Protein AF-A0A353M0X9-F1 (afdb_monomer)

Foldseek 3Di:
DVVVVVVVVVVVVVVVVVCVVVVVPPPPDDDPPVPDDPVRVVVVPPDDDDPPQAQPADDVPHDDPPDDSLCRRCVSPDHPDDPVD

Mean predicted aligned error: 12.7 Å

Structure (mmCIF, N/CA/C/O backbone):
data_AF-A0A353M0X9-F1
#
_entry.id   AF-A0A353M0X9-F1
#
loop_
_atom_site.group_PDB
_atom_site.id
_atom_site.type_symbol
_atom_site.label_atom_id
_atom_site.label_alt_id
_atom_site.label_comp_id
_atom_site.label_asym_id
_atom_site.label_entity_id
_atom_site.label_seq_id
_atom_site.pdbx_PDB_ins_code
_atom_site.Cartn_x
_atom_site.Cartn_y
_atom_site.Cartn_z
_atom_site.occupancy
_atom_site.B_iso_or_equiv
_atom_site.auth_seq_id
_atom_site.auth_comp_id
_atom_site.auth_asym_id
_atom_site.auth_atom_id
_atom_site.pdbx_PDB_model_num
ATOM 1 N N . MET A 1 1 ? -18.054 -34.996 57.542 1.00 65.56 1 MET A N 1
ATOM 2 C CA . MET A 1 1 ? -18.944 -34.091 56.773 1.00 65.56 1 MET A CA 1
ATOM 3 C C . MET A 1 1 ? -18.242 -32.779 56.437 1.00 65.56 1 MET A C 1
ATOM 5 O O . MET A 1 1 ? -18.206 -32.430 55.267 1.00 65.56 1 MET A O 1
ATOM 9 N N . GLN A 1 2 ? -17.589 -32.127 57.408 1.00 73.00 2 GLN A N 1
ATOM 10 C CA . GLN A 1 2 ? -16.793 -30.911 57.183 1.00 73.00 2 GLN A CA 1
ATOM 11 C C . GLN A 1 2 ? -15.703 -31.053 56.110 1.00 73.00 2 GLN A C 1
ATOM 13 O O . GLN A 1 2 ? -15.674 -30.246 55.198 1.00 73.00 2 GLN A O 1
ATOM 18 N N . THR A 1 3 ? -14.883 -32.109 56.128 1.00 76.56 3 THR A N 1
ATOM 19 C CA . THR A 1 3 ? -13.782 -32.289 55.155 1.00 76.56 3 THR A CA 1
ATOM 20 C C . THR A 1 3 ? -14.238 -32.362 53.695 1.00 76.56 3 THR A C 1
ATOM 22 O O . THR A 1 3 ? -13.566 -31.840 52.812 1.00 76.56 3 THR A O 1
ATOM 25 N N . LYS A 1 4 ? -15.407 -32.960 53.433 1.00 75.56 4 LYS A N 1
ATOM 26 C CA . LYS A 1 4 ? -16.003 -33.023 52.089 1.00 75.56 4 LYS A CA 1
ATOM 27 C C . LYS A 1 4 ? -16.499 -31.652 51.626 1.00 75.56 4 LYS A C 1
ATOM 29 O O . LYS A 1 4 ? -16.324 -31.309 50.466 1.00 75.56 4 LYS A O 1
ATOM 34 N N . ILE A 1 5 ? -17.077 -30.872 52.542 1.00 82.56 5 ILE A N 1
ATOM 35 C CA . ILE A 1 5 ? -17.538 -29.502 52.277 1.00 82.56 5 ILE A CA 1
ATOM 36 C C . ILE A 1 5 ? -16.333 -28.587 52.028 1.00 82.56 5 ILE A C 1
ATOM 38 O O . ILE A 1 5 ? -16.337 -27.829 51.066 1.00 82.56 5 ILE A O 1
ATOM 42 N N . THR A 1 6 ? -15.272 -28.707 52.828 1.00 83.00 6 THR A N 1
ATOM 43 C CA . THR A 1 6 ? -14.029 -27.947 52.641 1.00 83.00 6 THR A CA 1
ATOM 44 C C . THR A 1 6 ? -13.376 -28.258 51.296 1.00 83.00 6 THR A C 1
ATOM 46 O O . THR A 1 6 ? -12.973 -27.336 50.597 1.00 83.00 6 THR A O 1
ATOM 49 N N . LEU A 1 7 ? -13.325 -29.533 50.893 1.00 83.62 7 LEU A N 1
ATOM 50 C CA . LEU A 1 7 ? -12.772 -29.930 49.597 1.00 83.62 7 LEU A CA 1
ATOM 51 C C . LEU A 1 7 ? -13.611 -29.393 48.429 1.00 83.62 7 LEU A C 1
ATOM 53 O O . LEU A 1 7 ? -13.058 -28.878 47.463 1.00 83.62 7 LEU A O 1
ATOM 57 N N . LEU A 1 8 ? -14.942 -29.450 48.543 1.00 84.06 8 LEU A N 1
ATOM 58 C CA . LEU A 1 8 ? -15.857 -28.919 47.532 1.00 84.06 8 LEU A CA 1
ATOM 59 C C . LEU A 1 8 ? -15.685 -27.402 47.358 1.00 84.06 8 LEU A C 1
ATOM 61 O O . LEU A 1 8 ? -15.586 -26.919 46.234 1.00 84.06 8 LEU A O 1
ATOM 65 N N . LEU A 1 9 ? -15.591 -26.659 48.465 1.00 85.50 9 LEU A N 1
ATOM 66 C CA . LEU A 1 9 ? -15.363 -25.211 48.447 1.00 85.50 9 LEU A CA 1
ATOM 67 C C . LEU A 1 9 ? -14.005 -24.855 47.830 1.00 8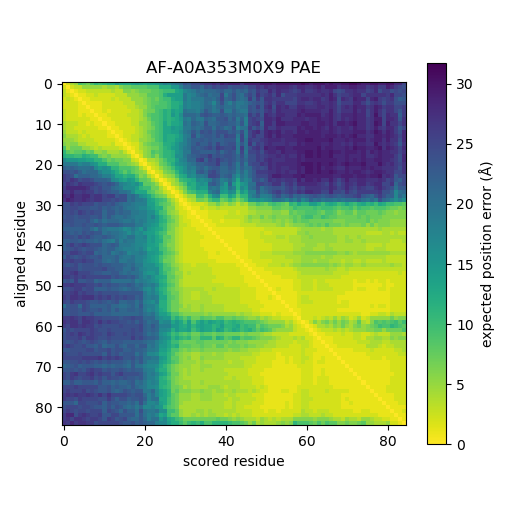5.50 9 LEU A C 1
ATOM 69 O O . LEU A 1 9 ? -13.915 -23.893 47.070 1.00 85.50 9 LEU A O 1
ATOM 73 N N . LEU A 1 10 ? -12.968 -25.653 48.096 1.00 85.81 10 LEU A N 1
ATOM 74 C CA . LEU A 1 10 ? -11.639 -25.459 47.518 1.00 85.81 10 LEU A CA 1
ATOM 75 C C . LEU A 1 10 ? -11.637 -25.715 46.000 1.00 85.81 10 LEU A C 1
ATOM 77 O O . LEU A 1 10 ? -11.052 -24.940 45.248 1.00 85.81 10 LEU A O 1
ATOM 81 N N . CYS A 1 11 ? -12.347 -26.746 45.534 1.00 82.25 11 CYS A N 1
ATOM 82 C CA . CYS A 1 11 ? -12.526 -27.018 44.106 1.00 82.25 11 CYS A CA 1
ATOM 83 C C . CYS A 1 11 ? -13.304 -25.904 43.393 1.00 82.25 11 CYS A C 1
ATOM 85 O O . CYS A 1 11 ? -12.909 -25.492 42.305 1.00 82.25 11 CYS A O 1
ATOM 87 N N . VAL A 1 12 ? -14.372 -25.380 44.002 1.00 82.81 12 VAL A N 1
ATOM 88 C CA . VAL A 1 12 ? -15.134 -24.250 43.442 1.00 82.81 12 VAL A CA 1
ATOM 89 C C . VAL A 1 12 ? -14.266 -22.993 43.368 1.00 82.81 12 VAL A C 1
ATOM 91 O O . VAL A 1 12 ? -14.265 -22.313 42.346 1.00 82.81 12 VAL 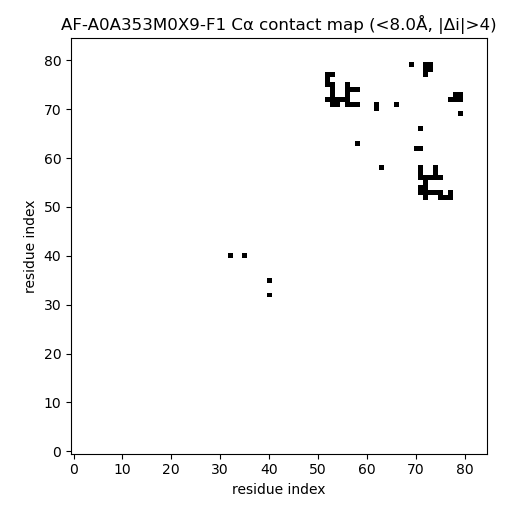A O 1
ATOM 94 N N . PHE A 1 13 ? -13.470 -22.713 44.403 1.00 81.00 13 PHE A N 1
ATOM 95 C CA . PHE A 1 13 ? -12.548 -21.577 44.407 1.00 81.00 13 PHE A CA 1
ATOM 96 C C . PHE A 1 13 ? -11.483 -21.689 43.303 1.00 81.00 13 PHE A C 1
ATOM 98 O O . PHE A 1 13 ? -11.219 -20.714 42.600 1.00 81.00 13 PHE A O 1
ATOM 105 N N . LEU A 1 14 ? -10.924 -22.887 43.091 1.00 78.31 14 LEU A N 1
ATOM 106 C CA . LEU A 1 14 ? -9.960 -23.152 42.017 1.00 78.31 14 LEU A CA 1
ATOM 107 C C . LEU A 1 14 ? -10.582 -23.016 40.617 1.00 78.31 14 LEU A C 1
ATOM 109 O O . LEU A 1 14 ? -9.943 -22.466 39.723 1.00 78.31 14 LEU A O 1
ATOM 113 N N . LEU A 1 15 ? -11.832 -23.453 40.429 1.00 74.00 15 LEU A N 1
ATOM 114 C CA . LEU A 1 15 ? -12.557 -23.300 39.160 1.00 74.00 15 LEU A CA 1
ATOM 115 C C . LEU A 1 15 ? -12.841 -21.827 38.829 1.00 74.00 15 LEU A C 1
ATOM 117 O O . LEU A 1 15 ? -12.680 -21.415 37.681 1.00 74.00 15 LEU A O 1
ATOM 121 N N . VAL A 1 16 ? -13.209 -21.017 39.826 1.00 71.69 16 VAL A N 1
ATOM 122 C CA . VAL A 1 16 ? -13.427 -19.573 39.640 1.00 71.69 16 VAL A CA 1
ATOM 123 C C . VAL A 1 16 ? -12.106 -18.863 39.333 1.00 71.69 16 VAL A C 1
ATOM 125 O O . VAL A 1 16 ? -12.043 -18.092 38.377 1.00 71.69 16 VAL A O 1
ATOM 128 N N . ALA A 1 17 ? -11.028 -19.165 40.064 1.00 70.44 17 ALA A N 1
ATOM 129 C CA . ALA A 1 17 ? -9.713 -18.559 39.840 1.00 70.44 17 ALA A CA 1
ATOM 130 C C . ALA A 1 17 ? -9.136 -18.861 38.442 1.00 70.44 17 ALA A C 1
ATOM 132 O O . ALA A 1 17 ? -8.517 -17.990 37.833 1.00 70.44 17 ALA A O 1
ATOM 133 N N . ALA A 1 18 ? -9.387 -20.058 37.901 1.00 65.50 18 ALA A N 1
ATOM 134 C CA . ALA A 1 18 ? -8.965 -20.442 36.552 1.00 65.50 18 ALA A CA 1
ATOM 135 C C . ALA A 1 18 ? -9.734 -19.718 35.427 1.00 65.50 18 ALA A C 1
ATOM 137 O O . ALA A 1 18 ? -9.252 -19.669 34.297 1.00 65.50 18 ALA A O 1
ATOM 138 N N . SER A 1 19 ? -10.906 -19.140 35.718 1.00 60.12 19 SER A N 1
ATOM 139 C CA . SER A 1 19 ? -11.731 -18.431 34.725 1.00 60.12 19 SER A CA 1
ATOM 140 C C . SER A 1 19 ? -11.359 -16.951 34.537 1.00 60.12 19 SER A C 1
ATOM 142 O O . SER A 1 19 ? -11.526 -16.422 33.441 1.00 60.12 19 SER A O 1
ATOM 144 N N . VAL A 1 20 ? -10.759 -16.312 35.552 1.00 56.81 20 VAL A N 1
ATOM 145 C CA . VAL A 1 20 ? -10.372 -14.886 35.534 1.00 56.81 20 VAL A CA 1
ATOM 146 C C . VAL A 1 20 ? -9.388 -14.505 34.410 1.00 56.81 20 VAL A C 1
ATOM 148 O O . VAL A 1 20 ? -9.610 -13.472 33.773 1.00 56.81 20 VAL A O 1
ATOM 151 N N . PRO A 1 21 ? -8.330 -15.282 34.085 1.00 55.06 21 PRO A N 1
ATOM 152 C CA . PRO A 1 21 ? -7.400 -14.882 33.025 1.00 55.06 21 PRO A CA 1
ATOM 153 C C . PRO A 1 21 ? -8.024 -14.888 31.617 1.00 55.06 21 PRO A C 1
ATOM 155 O O . PRO A 1 21 ? -7.496 -14.227 30.725 1.00 55.06 21 PRO A O 1
ATOM 158 N N . ALA A 1 22 ? -9.162 -15.564 31.403 1.00 52.22 22 ALA A N 1
ATOM 159 C CA . ALA A 1 22 ? -9.846 -15.602 30.106 1.00 52.22 22 ALA A CA 1
ATOM 160 C C . ALA A 1 22 ? -10.708 -14.353 29.825 1.00 52.22 22 ALA A C 1
ATOM 162 O O . ALA A 1 22 ? -11.029 -14.078 28.670 1.00 52.22 22 ALA A O 1
ATOM 163 N N . GLN A 1 23 ? -11.063 -13.567 30.850 1.00 51.38 23 GLN A N 1
ATOM 164 C CA . GLN A 1 23 ? -11.879 -12.350 30.702 1.00 51.38 23 GLN A CA 1
ATOM 165 C C . GLN A 1 23 ? -11.067 -11.066 30.470 1.00 51.38 23 GLN A C 1
ATOM 167 O O . GLN A 1 23 ? -11.652 -10.016 30.209 1.00 51.38 23 GLN A O 1
ATOM 172 N N . CYS A 1 24 ? -9.732 -11.128 30.497 1.00 49.03 24 CYS A N 1
ATOM 173 C CA . CYS A 1 24 ? -8.887 -10.002 30.081 1.00 49.03 24 CYS A CA 1
ATOM 174 C C . CYS A 1 24 ? -8.844 -9.805 28.555 1.00 49.03 24 CYS A C 1
ATOM 176 O O . CYS A 1 24 ? -8.384 -8.762 28.089 1.00 49.03 24 CYS A O 1
ATOM 178 N N . ALA A 1 25 ? -9.356 -10.754 27.768 1.00 56.78 25 ALA A N 1
ATOM 179 C CA . ALA A 1 25 ? -9.621 -10.523 26.356 1.00 56.78 25 ALA A CA 1
ATOM 180 C C . ALA A 1 25 ? -10.874 -9.645 26.229 1.00 56.78 25 ALA A C 1
ATOM 182 O O . ALA A 1 25 ? -11.999 -10.104 26.433 1.00 56.78 25 ALA A O 1
ATOM 183 N N . ARG A 1 26 ? -10.685 -8.359 25.908 1.00 53.59 26 ARG A N 1
ATOM 184 C CA . ARG A 1 26 ? -11.796 -7.454 25.603 1.00 53.59 26 ARG A CA 1
ATOM 185 C C . ARG A 1 26 ? -12.589 -8.040 24.434 1.00 53.59 26 ARG A C 1
ATOM 187 O O . ARG A 1 26 ? -12.078 -8.115 23.321 1.00 53.59 26 ARG A O 1
ATOM 194 N N . GLN A 1 27 ? -13.831 -8.448 24.691 1.00 53.84 27 GLN 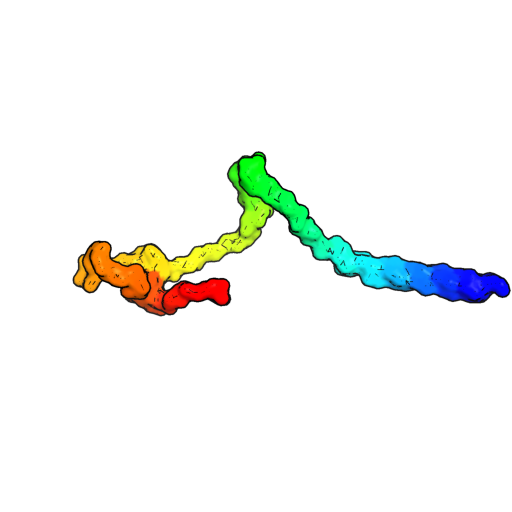A N 1
ATOM 195 C CA . GLN A 1 27 ? -14.786 -8.780 23.637 1.00 53.84 27 GLN A CA 1
ATOM 196 C C . GLN A 1 27 ? -14.907 -7.567 22.710 1.00 53.84 27 GLN A C 1
ATOM 1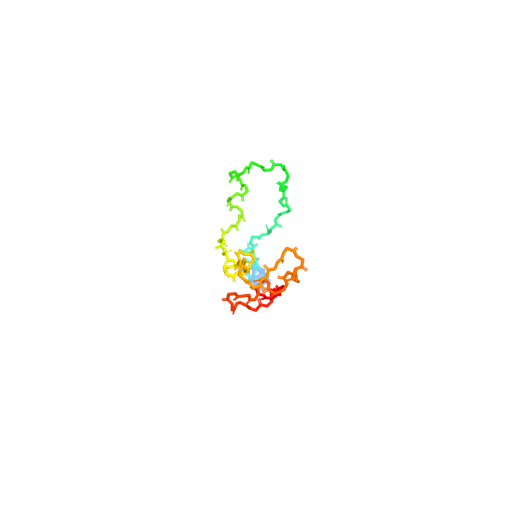98 O O . GLN A 1 27 ? -15.289 -6.478 23.150 1.00 53.84 27 GLN A O 1
ATOM 203 N N . LYS A 1 28 ? -14.537 -7.740 21.438 1.00 55.16 28 LYS A N 1
ATOM 204 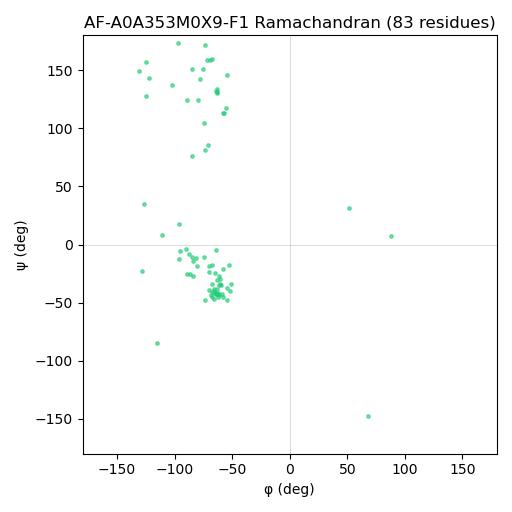C CA . LYS A 1 28 ? -14.814 -6.763 20.387 1.00 55.16 28 LYS A CA 1
ATOM 205 C C . LYS A 1 28 ? -16.320 -6.818 20.142 1.00 55.16 28 LYS A C 1
ATOM 207 O O . LYS A 1 28 ? -16.785 -7.613 19.335 1.00 55.16 28 LYS A O 1
ATOM 212 N N . GLY A 1 29 ? -17.076 -6.056 20.933 1.00 64.38 29 GLY A N 1
ATOM 213 C CA . GLY A 1 29 ? -18.485 -5.811 20.649 1.00 64.38 29 GLY A CA 1
ATOM 214 C C . GLY A 1 29 ? -18.614 -5.255 19.234 1.00 64.38 29 GLY A C 1
ATOM 215 O O . GLY A 1 29 ? -17.708 -4.556 18.772 1.00 64.38 29 GLY A O 1
ATOM 216 N N . ASP A 1 30 ? -19.698 -5.612 18.553 1.00 82.56 30 ASP A N 1
ATOM 217 C CA . ASP A 1 30 ? -19.967 -5.147 17.196 1.00 82.56 30 ASP A CA 1
ATOM 218 C C . ASP A 1 30 ? -19.991 -3.611 17.211 1.00 82.56 30 ASP A C 1
ATOM 220 O O . ASP A 1 30 ? -20.794 -2.996 17.917 1.00 82.56 30 ASP A O 1
ATOM 224 N N . LEU A 1 31 ? -19.012 -2.986 16.555 1.00 86.88 31 LEU A N 1
ATOM 225 C CA . LEU A 1 31 ? -18.890 -1.533 16.540 1.00 86.88 31 LEU A CA 1
ATOM 226 C C . LEU A 1 31 ? -19.884 -1.000 15.511 1.00 86.88 31 LEU A C 1
ATOM 228 O O . LEU A 1 31 ? -19.808 -1.371 14.341 1.00 86.88 31 LEU A O 1
ATOM 232 N N . ASP A 1 32 ? -20.770 -0.092 15.916 1.00 91.81 32 ASP A N 1
ATOM 233 C CA . ASP A 1 32 ? -21.577 0.674 14.965 1.00 91.81 32 ASP A CA 1
ATOM 234 C C . ASP A 1 32 ? -20.697 1.728 14.282 1.00 91.81 32 ASP A C 1
ATOM 236 O O . ASP A 1 32 ? -20.649 2.890 14.681 1.00 91.81 32 ASP A O 1
ATOM 240 N N . LEU A 1 33 ? -19.950 1.298 13.265 1.00 91.00 33 LEU A N 1
ATOM 241 C CA . LEU A 1 33 ? -19.022 2.159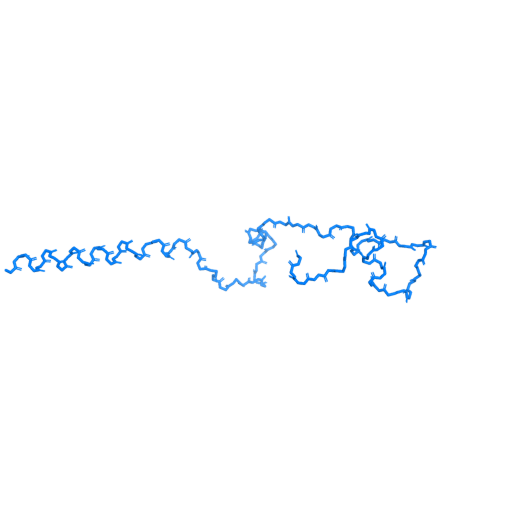 12.531 1.00 91.00 33 LEU A CA 1
ATOM 242 C C . LEU A 1 33 ? -19.728 3.335 11.841 1.00 91.00 33 LEU A C 1
ATOM 244 O O . LEU A 1 33 ? -19.096 4.365 11.624 1.00 91.00 33 LEU A O 1
ATOM 248 N N . GLN A 1 34 ? -21.012 3.190 11.498 1.00 91.88 34 GLN A N 1
ATOM 249 C CA . GLN A 1 34 ? -21.765 4.212 10.767 1.00 91.88 34 GLN A CA 1
ATOM 250 C C . GLN A 1 34 ? -22.343 5.290 11.687 1.00 91.88 34 GLN A C 1
ATOM 252 O O . GLN A 1 34 ? -22.526 6.426 11.254 1.00 91.88 34 GLN A O 1
ATOM 257 N N . GLY A 1 35 ? -22.616 4.956 12.950 1.00 95.44 35 GLY A N 1
ATOM 258 C CA . GLY A 1 35 ? -23.084 5.908 13.959 1.00 95.44 35 GLY A CA 1
ATOM 259 C C . GLY A 1 35 ? -21.982 6.750 14.612 1.00 95.44 35 GLY A C 1
ATOM 260 O O . GLY A 1 35 ? -22.291 7.717 15.309 1.00 95.44 35 GLY A O 1
ATOM 261 N N . MET A 1 36 ? -20.705 6.408 14.414 1.00 95.75 36 MET A N 1
ATOM 262 C CA . MET A 1 36 ? -19.582 7.077 15.079 1.00 95.75 36 MET A CA 1
ATOM 263 C C . MET A 1 36 ? -19.228 8.432 14.465 1.00 95.75 36 MET A C 1
ATOM 265 O O . MET A 1 36 ? -19.160 8.610 13.249 1.00 95.75 36 MET A O 1
ATOM 269 N N . THR A 1 37 ? -18.861 9.382 15.323 1.00 97.25 37 THR A N 1
ATOM 270 C CA . THR A 1 37 ? -18.117 10.572 14.901 1.00 97.25 37 THR A CA 1
ATOM 271 C C . THR A 1 37 ? -16.690 10.201 14.486 1.00 97.25 37 THR A C 1
ATOM 273 O O . THR A 1 37 ? -16.124 9.206 14.946 1.00 97.25 37 THR A O 1
ATOM 276 N N . SER A 1 38 ? -16.031 11.050 13.688 1.00 96.38 38 SER A N 1
ATOM 277 C CA . SER A 1 38 ? -14.622 10.843 13.306 1.00 96.38 38 SER A CA 1
ATOM 278 C C . SER A 1 38 ? -13.703 10.680 14.521 1.00 96.38 38 SER A C 1
ATOM 280 O O . SER A 1 38 ? -12.782 9.871 14.509 1.00 96.38 38 SER A O 1
ATOM 282 N N . ARG A 1 39 ? -13.973 11.429 15.595 1.00 96.44 39 ARG A N 1
ATOM 283 C CA . ARG A 1 39 ? -13.198 11.377 16.835 1.00 96.44 39 ARG A CA 1
ATOM 284 C C . ARG A 1 39 ? -13.347 10.018 17.528 1.00 96.44 39 ARG A C 1
ATOM 286 O O . ARG A 1 39 ? -12.338 9.431 17.903 1.00 96.44 39 ARG A O 1
ATOM 293 N N . GLU A 1 40 ? -14.564 9.497 17.659 1.00 95.12 40 GLU A N 1
ATOM 294 C CA . GLU A 1 40 ? -14.801 8.161 18.232 1.00 95.12 40 GLU A CA 1
ATOM 295 C C . GLU A 1 40 ? -14.143 7.063 17.393 1.00 95.12 40 GLU A C 1
ATOM 297 O O . GLU A 1 40 ? -13.458 6.207 17.949 1.00 95.12 40 GLU A O 1
ATOM 302 N N . LEU A 1 41 ? -14.241 7.150 16.062 1.00 94.62 41 LEU A N 1
ATOM 303 C CA . LEU A 1 41 ? -13.589 6.204 15.158 1.00 94.62 41 LEU A CA 1
ATOM 304 C C . LEU A 1 41 ? -12.068 6.162 15.368 1.00 94.62 41 LEU A C 1
ATOM 306 O O . LEU A 1 41 ? -11.500 5.076 15.478 1.00 94.62 41 LEU A O 1
ATOM 310 N N . THR A 1 42 ? -11.402 7.318 15.496 1.00 94.56 42 THR A N 1
ATOM 311 C CA . THR A 1 42 ? -9.936 7.359 15.681 1.00 94.56 42 THR A CA 1
ATOM 312 C C . THR A 1 42 ? -9.454 6.651 16.948 1.00 94.56 42 THR A C 1
ATOM 314 O O . THR A 1 42 ? -8.373 6.067 16.933 1.00 94.56 42 THR A O 1
ATOM 317 N N . TRP A 1 43 ? -10.262 6.602 18.016 1.00 93.44 43 TRP A N 1
ATOM 318 C CA . TRP A 1 43 ? -9.930 5.822 19.218 1.00 93.44 43 TRP A CA 1
ATOM 319 C C . TRP A 1 43 ? -9.868 4.314 18.963 1.00 93.44 43 TRP A C 1
ATOM 321 O O . TRP A 1 43 ? -9.188 3.597 19.698 1.00 93.44 43 TRP A O 1
ATOM 331 N N . HIS A 1 44 ? -10.562 3.831 17.932 1.00 92.44 44 HIS A N 1
ATOM 332 C CA . HIS A 1 44 ? -10.631 2.419 17.574 1.00 92.44 44 HIS A CA 1
ATOM 333 C C . HIS A 1 44 ? -9.641 2.005 16.474 1.00 92.44 44 HIS A C 1
ATOM 335 O O . HIS A 1 44 ? -9.440 0.807 16.284 1.00 92.44 44 HIS A O 1
ATOM 341 N N . MET A 1 45 ? -9.002 2.952 15.774 1.00 92.62 45 MET A N 1
ATOM 342 C CA . MET A 1 45 ? -8.107 2.666 14.638 1.00 92.62 45 MET A CA 1
ATOM 343 C C . MET A 1 45 ? -6.780 1.995 15.036 1.00 92.62 45 MET A C 1
ATOM 345 O O . MET A 1 45 ? -6.179 1.309 14.214 1.00 92.62 45 MET A O 1
ATOM 349 N N . GLY A 1 46 ? -6.324 2.157 16.283 1.00 92.19 46 GLY A N 1
ATOM 350 C CA . GLY A 1 46 ? -5.038 1.615 16.735 1.00 92.19 46 GLY A CA 1
ATOM 351 C C . GLY A 1 46 ? -3.834 2.305 16.080 1.00 92.19 46 GLY A C 1
ATOM 352 O O . GLY A 1 46 ? -3.874 3.503 15.802 1.00 92.19 46 GLY A O 1
ATOM 353 N N . ASN A 1 47 ? -2.750 1.554 15.858 1.00 95.75 47 ASN A N 1
ATOM 354 C CA . ASN A 1 47 ? -1.540 2.067 15.209 1.00 95.75 47 ASN A CA 1
ATOM 355 C C . ASN A 1 47 ? -1.637 1.891 13.690 1.00 95.75 47 ASN A C 1
ATOM 357 O O . ASN A 1 47 ? -1.812 0.774 13.210 1.00 95.75 47 ASN A O 1
ATOM 361 N N . GLY A 1 48 ? -1.477 2.983 12.943 1.00 96.00 48 GLY A N 1
ATOM 362 C CA . GLY A 1 48 ? -1.421 2.950 11.483 1.00 96.00 48 GLY A CA 1
ATOM 363 C C . GLY A 1 48 ? -0.020 2.650 10.945 1.00 96.00 48 GLY A C 1
ATOM 364 O O . GLY A 1 48 ? 0.983 3.021 11.556 1.00 96.00 48 GLY A O 1
ATOM 365 N N . ILE A 1 49 ? 0.030 2.031 9.767 1.00 97.12 49 ILE A N 1
ATOM 366 C CA . ILE A 1 49 ? 1.223 1.895 8.925 1.00 97.12 49 ILE A CA 1
ATOM 367 C C . ILE A 1 49 ? 0.868 2.311 7.494 1.00 97.12 49 ILE A C 1
ATOM 369 O O . ILE A 1 49 ? -0.277 2.161 7.074 1.00 97.12 49 ILE A O 1
ATOM 373 N N . ASN A 1 50 ? 1.841 2.849 6.760 1.00 97.31 50 ASN A N 1
ATOM 374 C CA . ASN A 1 50 ? 1.703 3.131 5.334 1.00 97.31 50 ASN A CA 1
ATOM 375 C C . ASN A 1 50 ? 2.423 2.057 4.521 1.00 97.31 50 ASN A C 1
ATOM 377 O O . ASN A 1 50 ? 3.564 1.713 4.834 1.00 97.31 50 ASN A O 1
ATOM 381 N N . LEU A 1 51 ? 1.790 1.608 3.440 1.00 97.69 51 LEU A N 1
ATOM 382 C CA . LEU A 1 51 ? 2.421 0.775 2.423 1.00 97.69 51 LEU A CA 1
ATOM 383 C C . LEU A 1 51 ? 3.139 1.677 1.409 1.00 97.69 51 LEU A C 1
ATOM 385 O O . LEU A 1 51 ? 2.614 1.988 0.344 1.00 97.69 51 LEU A O 1
ATOM 389 N N . GLY A 1 52 ? 4.292 2.198 1.827 1.00 97.69 52 GLY A N 1
ATOM 390 C CA . GLY A 1 52 ? 5.041 3.198 1.069 1.00 97.69 52 GLY A CA 1
ATOM 391 C C . GLY A 1 52 ? 5.716 2.641 -0.185 1.00 97.69 52 GLY A C 1
ATOM 392 O O . GLY A 1 52 ? 5.992 1.449 -0.294 1.00 97.69 52 GLY A O 1
ATOM 393 N N . ASN A 1 53 ? 6.027 3.539 -1.111 1.00 97.69 53 ASN A N 1
ATOM 394 C CA . ASN A 1 53 ? 6.642 3.304 -2.413 1.00 97.69 53 ASN A CA 1
ATOM 395 C C . ASN A 1 53 ? 5.938 2.233 -3.265 1.00 97.69 53 ASN A C 1
ATOM 397 O O . ASN A 1 53 ? 6.603 1.545 -4.036 1.00 97.69 53 ASN A O 1
ATOM 401 N N . THR A 1 54 ? 4.621 2.095 -3.116 1.00 97.69 54 THR A N 1
ATOM 402 C CA . THR A 1 54 ? 3.816 1.048 -3.752 1.00 97.69 54 THR A CA 1
ATOM 403 C C . THR A 1 54 ? 2.832 1.693 -4.728 1.00 97.69 54 THR A C 1
ATOM 405 O O . THR A 1 54 ? 3.152 1.880 -5.898 1.00 97.69 54 THR A O 1
ATOM 408 N N . MET A 1 55 ? 1.665 2.148 -4.259 1.00 97.19 55 MET A N 1
ATOM 409 C CA . MET A 1 55 ? 0.627 2.713 -5.139 1.00 97.19 55 MET A CA 1
ATOM 410 C C . MET A 1 55 ? 0.817 4.201 -5.454 1.00 97.19 55 MET A C 1
ATOM 412 O O . MET A 1 55 ? 0.142 4.741 -6.329 1.00 97.19 55 MET A O 1
ATOM 416 N N . GLU A 1 56 ? 1.729 4.882 -4.763 1.00 96.50 56 GLU A N 1
ATOM 417 C CA . GLU A 1 56 ? 2.146 6.246 -5.089 1.00 96.50 56 GLU A CA 1
ATOM 418 C C . GLU A 1 56 ? 3.297 6.308 -6.105 1.00 96.50 56 GLU A C 1
ATOM 420 O O . GLU A 1 56 ? 3.662 7.402 -6.551 1.00 96.50 56 GLU A O 1
ATOM 425 N N . ALA A 1 57 ? 3.893 5.163 -6.455 1.00 97.19 57 ALA A N 1
ATOM 426 C CA . ALA A 1 57 ? 4.987 5.109 -7.410 1.00 97.19 57 ALA A CA 1
ATOM 427 C C . ALA A 1 57 ? 4.518 5.597 -8.790 1.00 97.19 57 ALA A C 1
ATOM 429 O O . ALA A 1 57 ? 3.494 5.172 -9.325 1.00 97.19 57 ALA A O 1
ATOM 430 N N . TYR A 1 58 ? 5.284 6.512 -9.387 1.00 94.56 58 TYR A N 1
ATOM 431 C CA . TYR A 1 58 ? 4.958 7.101 -10.684 1.00 94.56 58 TYR A CA 1
ATOM 432 C C . TYR A 1 58 ? 6.076 6.881 -11.700 1.00 94.56 58 TYR A C 1
ATOM 434 O O . TYR A 1 58 ? 7.266 6.959 -11.393 1.00 94.56 58 TYR A O 1
ATOM 442 N N . GLY A 1 59 ? 5.673 6.661 -12.951 1.00 90.88 59 GLY A N 1
ATOM 443 C CA . GLY A 1 59 ? 6.567 6.280 -14.041 1.00 90.88 59 GLY A CA 1
ATOM 444 C C . GLY A 1 59 ? 6.469 7.164 -15.271 1.00 90.88 59 GLY A C 1
ATOM 445 O O . GLY A 1 59 ? 6.626 6.648 -16.362 1.00 90.88 59 GLY A O 1
ATOM 446 N N . HIS A 1 60 ? 6.234 8.477 -15.147 1.00 81.94 60 HIS A N 1
ATOM 447 C CA . HIS A 1 60 ? 5.935 9.363 -16.293 1.00 81.94 60 HIS A CA 1
ATOM 448 C C . HIS A 1 60 ? 6.950 9.315 -17.462 1.00 81.94 60 HIS A C 1
ATOM 450 O O . HIS A 1 60 ? 6.664 9.817 -18.547 1.00 81.94 60 HIS A O 1
ATOM 456 N N . LYS A 1 61 ? 8.163 8.790 -17.231 1.00 87.00 61 LYS A N 1
ATOM 457 C CA . LYS A 1 61 ? 9.214 8.614 -18.247 1.00 87.00 61 LYS A CA 1
ATOM 458 C C . LYS A 1 61 ? 9.146 7.269 -18.980 1.00 87.00 61 LYS A C 1
ATOM 460 O O . LYS A 1 61 ? 9.670 7.182 -20.083 1.00 87.00 61 LYS A O 1
ATOM 465 N N . SER A 1 62 ? 8.572 6.237 -18.366 1.00 89.56 62 SER A N 1
ATOM 466 C CA . SER A 1 62 ? 8.640 4.838 -18.818 1.00 89.56 62 SER A CA 1
ATOM 467 C C . SER A 1 62 ? 7.277 4.151 -18.929 1.00 89.56 62 SER A C 1
ATOM 469 O O . SER A 1 62 ? 7.149 3.203 -19.694 1.00 89.56 62 SER A O 1
ATOM 471 N N . LEU A 1 63 ? 6.265 4.636 -18.212 1.00 92.75 63 LEU A N 1
ATOM 472 C CA . LEU A 1 63 ? 4.912 4.095 -18.152 1.00 92.75 63 LEU A CA 1
ATOM 473 C C . LEU A 1 63 ? 3.900 5.191 -18.522 1.00 92.75 63 LEU A C 1
ATOM 475 O O . LEU A 1 63 ? 3.921 6.294 -17.967 1.00 92.75 63 LEU A O 1
ATOM 479 N N . GLY A 1 64 ? 3.017 4.885 -19.472 1.00 91.94 64 GLY A N 1
ATOM 480 C CA . GLY A 1 64 ? 1.892 5.738 -19.870 1.00 91.94 64 GLY A CA 1
ATOM 481 C C . GLY A 1 64 ? 0.587 5.322 -19.187 1.00 91.94 64 GLY A C 1
ATOM 482 O O . GLY A 1 64 ? 0.512 4.269 -18.573 1.00 91.94 64 GLY A O 1
ATOM 483 N N . THR A 1 65 ? -0.484 6.098 -19.360 1.00 93.00 65 THR A N 1
ATOM 484 C CA . THR A 1 65 ? -1.765 5.917 -18.639 1.00 93.00 65 THR A CA 1
ATOM 485 C C . THR A 1 65 ? -2.516 4.606 -18.911 1.00 93.00 65 THR A C 1
ATOM 487 O O . THR A 1 65 ? -3.566 4.386 -18.319 1.00 93.00 65 THR A O 1
ATOM 490 N N . GLY A 1 66 ? -2.032 3.771 -19.832 1.00 94.50 66 GLY A N 1
ATOM 491 C CA . GLY A 1 66 ? -2.585 2.447 -20.128 1.00 94.50 66 GLY A CA 1
ATOM 492 C C . GLY A 1 66 ? -1.685 1.282 -19.713 1.00 94.50 66 GLY A C 1
ATOM 493 O O . GLY A 1 66 ? -1.971 0.161 -20.120 1.00 94.50 66 GLY A O 1
ATOM 494 N N . ALA A 1 67 ? -0.585 1.533 -18.993 1.00 95.81 67 ALA A N 1
ATOM 495 C CA . ALA A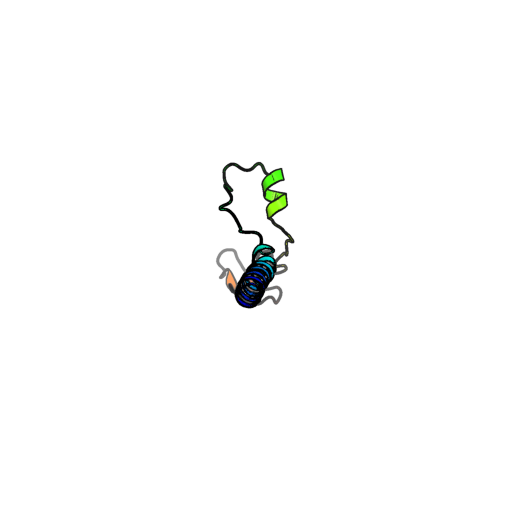 1 67 ? 0.268 0.468 -18.467 1.00 95.81 67 ALA A CA 1
ATOM 496 C C . ALA A 1 67 ? -0.454 -0.342 -17.376 1.00 95.81 67 ALA A C 1
ATOM 498 O O . ALA A 1 67 ? -1.435 0.127 -16.791 1.00 95.81 67 ALA A O 1
ATOM 499 N N . ASP A 1 68 ? 0.028 -1.558 -17.122 1.00 96.38 68 ASP A N 1
ATOM 500 C CA . ASP A 1 68 ? -0.528 -2.414 -16.078 1.00 96.38 68 ASP A CA 1
ATOM 501 C C . ASP A 1 68 ? -0.306 -1.751 -14.702 1.00 96.38 68 ASP A C 1
ATOM 503 O O . ASP A 1 68 ? 0.805 -1.290 -14.424 1.00 96.38 68 ASP A O 1
ATOM 507 N N . PRO A 1 69 ? -1.320 -1.664 -13.820 1.00 96.25 69 PRO A N 1
ATOM 508 C CA . PRO A 1 69 ? -1.131 -1.174 -12.456 1.00 96.25 69 PRO A CA 1
ATOM 509 C C . PRO A 1 69 ? 0.018 -1.857 -11.698 1.00 96.25 69 PRO A C 1
ATOM 511 O O . PRO A 1 69 ? 0.716 -1.184 -10.940 1.00 96.25 69 PRO A O 1
ATOM 514 N N . ALA A 1 70 ? 0.264 -3.147 -11.948 1.00 97.12 70 ALA A N 1
ATOM 515 C CA . ALA A 1 70 ? 1.364 -3.901 -11.344 1.00 97.12 70 ALA A CA 1
ATOM 516 C C . ALA A 1 70 ? 2.754 -3.351 -11.731 1.00 97.12 70 ALA A C 1
ATOM 518 O O . ALA A 1 70 ? 3.700 -3.403 -10.936 1.00 97.12 70 ALA A O 1
ATOM 519 N N . ASP A 1 71 ? 2.886 -2.774 -12.932 1.00 97.00 71 ASP A N 1
ATOM 520 C CA . ASP A 1 71 ? 4.129 -2.132 -13.373 1.00 97.00 71 ASP A CA 1
ATOM 521 C C . ASP A 1 71 ? 4.418 -0.865 -12.560 1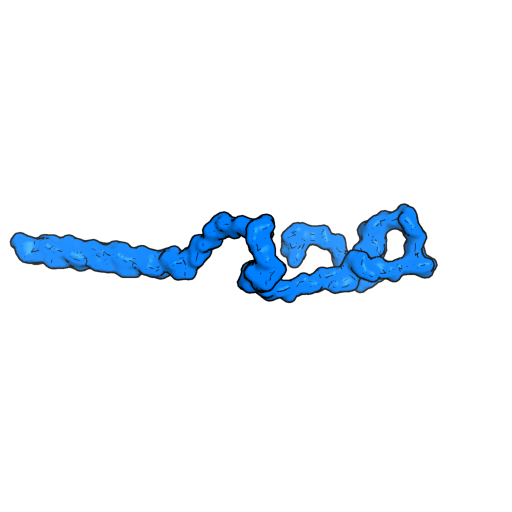.00 97.00 71 ASP A C 1
ATOM 523 O O . ASP A 1 71 ? 5.579 -0.554 -12.301 1.00 97.00 71 ASP A O 1
ATOM 527 N N . TYR A 1 72 ? 3.380 -0.130 -12.141 1.00 97.56 72 TYR A N 1
ATOM 528 C CA . TYR A 1 72 ? 3.532 1.021 -11.247 1.00 97.56 72 TYR A CA 1
ATOM 529 C C . TYR A 1 72 ? 3.843 0.577 -9.824 1.00 97.56 72 TYR A C 1
ATOM 531 O O . TYR A 1 72 ? 4.802 1.071 -9.239 1.00 97.56 72 TYR A O 1
ATOM 539 N N . GLU A 1 73 ? 3.077 -0.384 -9.309 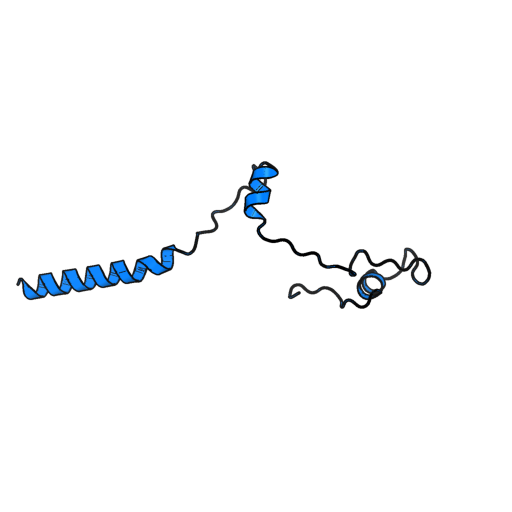1.00 97.81 73 GLU A N 1
ATOM 540 C CA . GLU A 1 73 ? 3.201 -0.919 -7.952 1.00 97.81 73 GLU A CA 1
ATOM 541 C C . GLU A 1 73 ? 4.637 -1.349 -7.618 1.00 97.81 73 GLU A C 1
ATOM 543 O O . GLU A 1 73 ? 5.155 -1.079 -6.535 1.00 97.81 73 GLU A O 1
ATOM 548 N N . THR A 1 74 ? 5.313 -1.960 -8.593 1.00 97.31 74 THR A N 1
ATOM 549 C CA . THR A 1 74 ? 6.676 -2.484 -8.436 1.00 97.31 74 THR A CA 1
ATOM 550 C C . THR A 1 74 ? 7.779 -1.529 -8.895 1.00 97.31 74 THR A C 1
ATOM 552 O O . THR A 1 74 ? 8.965 -1.800 -8.684 1.00 97.31 74 THR A O 1
ATOM 555 N N . LEU A 1 75 ? 7.431 -0.380 -9.487 1.00 97.44 75 LEU A N 1
ATOM 556 C CA . LEU A 1 75 ? 8.383 0.513 -10.157 1.00 97.44 75 LEU A CA 1
ATOM 557 C C . LEU A 1 75 ? 9.472 1.050 -9.223 1.00 97.44 75 LEU A C 1
ATOM 559 O O . LEU A 1 75 ? 10.607 1.279 -9.645 1.00 97.44 75 LEU A O 1
ATOM 563 N N . TRP A 1 76 ? 9.133 1.284 -7.955 1.00 97.50 76 TRP A N 1
ATOM 564 C CA . TRP A 1 76 ? 10.074 1.750 -6.931 1.00 97.50 76 TRP A CA 1
ATOM 565 C C . TRP A 1 76 ? 10.648 0.609 -6.078 1.00 97.50 76 TRP A C 1
ATOM 567 O O . TRP A 1 76 ? 11.223 0.851 -5.016 1.00 97.50 76 TRP A O 1
ATOM 577 N N . GLY A 1 77 ? 10.545 -0.631 -6.568 1.00 97.25 77 GLY A N 1
ATOM 578 C CA . GLY A 1 77 ? 11.196 -1.812 -6.006 1.00 97.25 77 GLY A CA 1
ATOM 579 C C . GLY A 1 77 ? 10.405 -2.539 -4.919 1.00 97.25 77 GLY A C 1
ATOM 580 O O . GLY A 1 77 ? 10.955 -3.455 -4.308 1.00 97.25 77 GLY A O 1
ATOM 581 N N . GLN A 1 78 ? 9.152 -2.153 -4.664 1.00 98.19 78 GLN A N 1
ATOM 582 C CA . GLN A 1 78 ? 8.255 -2.937 -3.815 1.00 98.19 78 GLN A CA 1
ATOM 583 C C . GLN A 1 78 ? 7.736 -4.173 -4.569 1.00 98.19 78 GLN A C 1
ATOM 585 O O . GLN A 1 78 ? 7.679 -4.167 -5.800 1.00 98.19 78 GLN A O 1
ATOM 590 N N . PRO A 1 79 ? 7.413 -5.268 -3.866 1.00 97.69 79 PRO A N 1
ATOM 591 C CA . PRO A 1 79 ? 6.730 -6.406 -4.468 1.00 97.69 79 PRO A CA 1
ATOM 592 C C . PRO A 1 79 ? 5.252 -6.082 -4.735 1.00 97.69 79 PRO A C 1
ATOM 594 O O . PRO A 1 79 ? 4.732 -5.077 -4.262 1.00 97.69 79 PRO A O 1
ATOM 597 N N . ILE A 1 80 ? 4.561 -6.981 -5.441 1.00 97.94 80 ILE A N 1
ATOM 598 C CA . ILE A 1 80 ? 3.096 -6.945 -5.518 1.00 97.94 80 ILE A CA 1
ATOM 599 C C . ILE A 1 80 ? 2.514 -7.169 -4.123 1.00 97.94 80 ILE A C 1
ATOM 601 O O . ILE A 1 80 ? 2.899 -8.112 -3.424 1.00 97.94 80 ILE A O 1
ATOM 605 N N . THR A 1 81 ? 1.576 -6.310 -3.742 1.00 97.94 81 THR A N 1
ATOM 606 C CA . THR A 1 81 ? 0.867 -6.358 -2.468 1.00 97.94 81 THR A CA 1
ATOM 607 C C . THR A 1 81 ? 0.059 -7.644 -2.375 1.00 97.94 81 THR A C 1
ATOM 609 O O . THR A 1 81 ? -0.670 -8.024 -3.293 1.00 97.94 81 THR A O 1
ATOM 612 N N . THR A 1 82 ? 0.155 -8.309 -1.228 1.00 97.44 82 THR A N 1
ATOM 613 C CA . THR A 1 82 ? -0.611 -9.521 -0.917 1.00 97.44 82 THR A CA 1
ATOM 614 C C . THR A 1 82 ? -1.375 -9.327 0.391 1.00 97.44 82 THR A C 1
ATOM 616 O O . THR A 1 82 ? -0.968 -8.487 1.191 1.00 97.44 82 THR A O 1
ATOM 619 N N . PRO A 1 83 ? -2.467 -10.072 0.643 1.00 96.88 83 PRO A N 1
ATOM 620 C CA . PRO A 1 83 ? -3.195 -9.991 1.913 1.00 96.88 83 PRO A CA 1
ATOM 621 C C . PRO A 1 83 ? -2.351 -10.309 3.156 1.00 96.88 83 PRO A C 1
ATOM 623 O O . PRO A 1 83 ? -2.748 -9.958 4.264 1.00 96.88 83 PRO A O 1
ATOM 626 N N . GLU A 1 84 ? -1.235 -11.022 2.986 1.00 94.56 84 GLU A N 1
ATOM 627 C CA . GLU A 1 84 ? -0.327 -11.418 4.063 1.00 94.56 84 GLU A CA 1
ATOM 628 C C . GLU A 1 84 ? 0.712 -10.347 4.439 1.00 94.56 84 GLU A C 1
ATOM 630 O O . GLU A 1 84 ? 1.357 -10.491 5.482 1.00 94.56 84 GLU A O 1
ATOM 635 N N . MET A 1 85 ? 0.899 -9.319 3.603 1.00 79.06 85 MET A N 1
ATOM 636 C CA . MET A 1 85 ? 1.746 -8.151 3.893 1.00 79.06 85 MET A CA 1
ATOM 637 C C . MET A 1 85 ? 0.993 -7.120 4.732 1.00 79.06 85 MET A C 1
ATOM 639 O O . MET A 1 85 ? 1.625 -6.584 5.672 1.00 79.06 85 MET A O 1
#

pLDDT: mean 85.89, std 14.34, range [49.03, 98.19]

Radius of gyration: 27.41 Å; Cα contacts (8 Å, |Δi|>4): 34; chains: 1; bounding box: 34×46×77 Å

Sequence (85 aa):
MQTKITLLLLCVFLLVAASVPAQCARQKGDLDLQGMTSRELTWHMGNGINLGNTMEAYGHKSLGTGADPADYETLWGQPITTPEM

Solvent-accessible surface area (backbone atoms only — not comparable to full-atom values): 5639 Å² total; per-residue (Å²): 113,66,69,62,53,53,51,51,53,51,53,52,51,52,56,55,62,69,49,56,75,67,65,73,59,76,78,81,67,88,72,64,71,84,81,49,53,74,71,62,48,58,75,70,63,70,85,84,83,79,79,73,54,21,84,82,33,80,43,87,91,84,46,62,102,83,56,60,69,66,61,33,24,33,65,66,72,36,69,85,88,52,97,89,111

Secondary structure (DSSP, 8-state):
-HHHHHHHHHHHHHHHHHHGGGGGS-------TTT--HHHHHHHS-S----TTTTT---TTT--TTS-HHHHHTTTSPPPP-TT-